Protein AF-A0A847D8R2-F1 (afdb_monomer_lite)

Structure (mmCIF, N/CA/C/O backbone):
data_AF-A0A847D8R2-F1
#
_entry.id   AF-A0A847D8R2-F1
#
loop_
_atom_site.group_PDB
_atom_site.id
_atom_site.type_symbol
_atom_site.label_atom_id
_atom_site.label_alt_id
_atom_site.label_comp_id
_atom_site.label_asym_id
_atom_site.label_entity_id
_atom_site.label_seq_id
_atom_site.pdbx_PDB_ins_code
_atom_site.Cartn_x
_atom_site.Cartn_y
_atom_site.Cartn_z
_atom_site.occupancy
_atom_site.B_iso_or_equiv
_atom_site.auth_seq_id
_atom_site.auth_comp_id
_atom_site.auth_asym_id
_atom_site.auth_atom_id
_atom_site.pdbx_PDB_model_num
ATOM 1 N N . MET A 1 1 ? -36.814 -16.648 61.760 1.00 41.50 1 MET A N 1
ATOM 2 C CA . MET A 1 1 ? -36.825 -16.858 60.296 1.00 41.50 1 MET A CA 1
ATOM 3 C C . MET A 1 1 ? -35.825 -15.885 59.702 1.00 41.50 1 MET A C 1
ATOM 5 O O . MET A 1 1 ? -36.008 -14.684 59.828 1.00 41.50 1 MET A O 1
ATOM 9 N N . GLU A 1 2 ? -34.705 -16.402 59.213 1.00 46.06 2 GLU A N 1
ATOM 10 C CA . GLU A 1 2 ? -33.520 -15.619 58.856 1.00 46.06 2 GLU A CA 1
ATOM 11 C C . GLU A 1 2 ? -33.655 -15.050 57.436 1.00 46.06 2 GLU A C 1
ATOM 13 O O . GLU A 1 2 ? -33.859 -15.788 56.467 1.00 46.06 2 GLU A O 1
ATOM 18 N N . ASN A 1 3 ? -33.601 -13.721 57.319 1.00 51.28 3 ASN A N 1
ATOM 19 C CA . ASN A 1 3 ? -33.706 -13.007 56.049 1.00 51.28 3 ASN A CA 1
ATOM 20 C C . ASN A 1 3 ? -32.458 -13.273 55.196 1.00 51.28 3 ASN A C 1
ATOM 22 O O . ASN A 1 3 ? -31.413 -12.650 55.378 1.00 51.28 3 ASN A O 1
ATOM 26 N N . ARG A 1 4 ? -32.580 -14.187 54.226 1.00 55.72 4 ARG A N 1
ATOM 27 C CA . ARG A 1 4 ? -31.563 -14.418 53.193 1.00 55.72 4 ARG A CA 1
ATOM 28 C C . ARG A 1 4 ? -31.391 -13.153 52.348 1.00 55.72 4 ARG A C 1
ATOM 30 O O . ARG A 1 4 ? -32.281 -12.780 51.583 1.00 55.72 4 ARG A O 1
ATOM 37 N N . ARG A 1 5 ? -30.235 -12.494 52.498 1.00 58.38 5 ARG A N 1
ATOM 38 C CA . ARG A 1 5 ? -29.765 -11.398 51.635 1.00 58.38 5 ARG A CA 1
ATOM 39 C C . ARG A 1 5 ? -29.881 -11.836 50.171 1.00 58.38 5 ARG A C 1
ATOM 41 O O . ARG A 1 5 ? -29.261 -12.816 49.775 1.00 58.38 5 ARG A O 1
ATOM 48 N N . ARG A 1 6 ? -30.679 -11.117 49.374 1.00 57.97 6 ARG A N 1
ATOM 49 C CA . ARG A 1 6 ? -30.733 -11.295 47.915 1.00 57.97 6 ARG A CA 1
ATOM 50 C C . ARG A 1 6 ? -29.335 -11.036 47.349 1.00 57.97 6 ARG A C 1
ATOM 52 O O . ARG A 1 6 ? -28.855 -9.905 47.403 1.00 57.97 6 ARG A O 1
ATOM 59 N N . GLU A 1 7 ? -28.689 -12.072 46.827 1.00 61.06 7 GLU A N 1
ATOM 60 C CA . GLU A 1 7 ? -27.450 -11.924 46.066 1.00 61.06 7 GLU A CA 1
ATOM 61 C C . GLU A 1 7 ? -27.707 -11.021 44.854 1.00 61.06 7 GLU A C 1
ATOM 63 O O . GLU A 1 7 ? -28.641 -11.235 44.075 1.00 61.06 7 GLU A O 1
ATOM 68 N N . HIS A 1 8 ? -26.889 -9.978 44.711 1.00 62.56 8 HIS A N 1
ATOM 69 C CA . HIS A 1 8 ? -26.906 -9.107 43.543 1.00 62.56 8 HIS A CA 1
ATOM 70 C C . HIS A 1 8 ? -26.524 -9.938 42.313 1.00 62.56 8 HIS A C 1
ATOM 72 O O . HIS A 1 8 ? -25.350 -10.249 42.106 1.00 62.56 8 HIS A O 1
ATOM 78 N N . LYS A 1 9 ? -27.510 -10.300 41.482 1.00 62.50 9 LYS A N 1
ATOM 79 C CA . LYS A 1 9 ? -27.260 -10.887 40.160 1.00 62.50 9 LYS A CA 1
ATOM 80 C C . LYS A 1 9 ? -26.374 -9.922 39.372 1.00 62.50 9 LYS A C 1
ATOM 82 O O . LYS A 1 9 ? -26.829 -8.840 39.003 1.00 62.50 9 LYS A O 1
ATOM 87 N N . LYS A 1 10 ? -25.116 -10.301 39.116 1.00 65.62 10 LYS A N 1
ATOM 88 C CA . LYS A 1 10 ? -24.241 -9.565 38.195 1.00 65.62 10 LYS A CA 1
ATOM 89 C C . LYS A 1 10 ? -24.944 -9.496 36.840 1.00 65.62 10 LYS A C 1
ATOM 91 O O . LYS A 1 10 ? -25.190 -10.521 36.209 1.00 65.62 10 LYS A O 1
ATOM 96 N N . LYS A 1 11 ? -25.3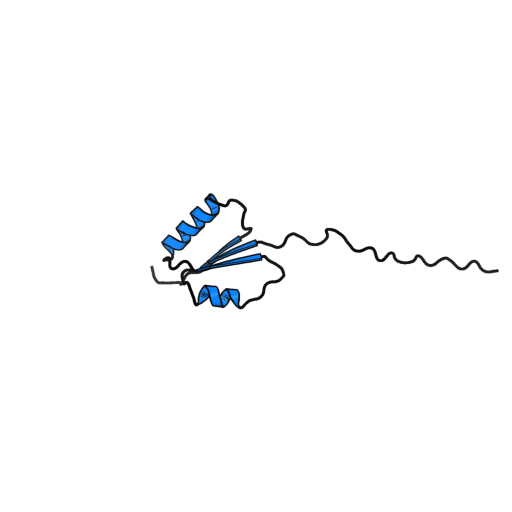19 -8.287 36.427 1.00 66.69 11 LYS A N 1
ATOM 97 C CA . LYS A 1 11 ? -25.871 -8.020 35.101 1.00 66.69 11 LYS A CA 1
ATOM 98 C C . LYS A 1 11 ? -24.762 -8.231 34.071 1.00 66.69 11 LYS A C 1
ATOM 100 O O . LYS A 1 11 ? -23.805 -7.466 34.030 1.00 66.69 11 LYS A O 1
ATOM 105 N N . PHE A 1 12 ? -24.884 -9.278 33.260 1.00 72.50 12 PHE A N 1
ATOM 106 C CA . PHE A 1 12 ? -24.041 -9.496 32.084 1.00 72.50 12 PHE A CA 1
ATOM 107 C C . PHE A 1 12 ? -24.561 -8.631 30.929 1.00 72.50 12 PHE A C 1
ATOM 109 O O . PHE A 1 12 ? -25.157 -9.132 29.981 1.00 72.50 12 PHE A O 1
ATOM 116 N N . GLU A 1 13 ? -24.410 -7.313 31.042 1.00 78.06 13 GLU A N 1
ATOM 117 C CA . GLU A 1 13 ? -24.727 -6.401 29.942 1.00 78.06 13 GLU A CA 1
ATOM 118 C C . GLU A 1 13 ? -23.538 -6.358 28.971 1.00 78.06 13 GLU A C 1
ATOM 120 O O . GLU A 1 13 ? -22.383 -6.230 29.385 1.00 78.06 13 GLU A O 1
ATOM 125 N N . ARG A 1 14 ? -23.806 -6.527 27.669 1.00 77.00 14 ARG A N 1
ATOM 126 C CA . ARG A 1 14 ? -22.764 -6.479 26.637 1.00 77.00 14 ARG A CA 1
ATOM 127 C C . ARG A 1 14 ? -22.204 -5.053 26.578 1.00 77.00 14 ARG A C 1
ATOM 129 O O . ARG A 1 14 ? -22.985 -4.133 26.344 1.00 77.00 14 ARG A O 1
ATOM 136 N N . PRO A 1 15 ? -20.884 -4.849 26.717 1.00 76.44 15 PRO A N 1
ATOM 137 C CA . PRO A 1 15 ? -20.298 -3.537 26.497 1.00 76.44 15 PRO A CA 1
ATOM 138 C C . PRO A 1 15 ? -20.508 -3.117 25.036 1.00 76.44 15 PRO A C 1
ATOM 140 O O . PRO A 1 15 ? -20.166 -3.855 24.107 1.00 76.44 15 PRO A O 1
ATOM 143 N N . VAL A 1 16 ? -21.098 -1.939 24.840 1.00 82.94 16 VAL A N 1
ATOM 144 C CA . VAL A 1 16 ? -21.348 -1.334 23.526 1.00 82.94 16 VAL A CA 1
ATOM 145 C C . VAL A 1 16 ? -20.339 -0.206 23.317 1.00 82.94 16 VAL A C 1
ATOM 147 O O . VAL A 1 16 ? -20.082 0.565 24.236 1.00 82.94 16 VAL A O 1
ATOM 150 N N . GLY A 1 17 ? -19.748 -0.120 22.122 1.00 75.00 17 GLY A N 1
ATOM 151 C CA . GLY A 1 17 ? -18.870 0.998 21.747 1.00 75.00 17 GLY A CA 1
ATOM 152 C C . GLY A 1 17 ? -17.458 0.975 22.347 1.00 75.00 17 GLY A C 1
ATOM 153 O O . GLY A 1 17 ? -16.801 2.006 22.384 1.00 75.00 17 GLY A O 1
ATOM 154 N N . THR A 1 18 ? -16.965 -0.174 22.819 1.00 76.19 18 THR A N 1
ATOM 155 C CA . THR A 1 18 ? -15.617 -0.274 23.416 1.00 76.19 18 THR A CA 1
ATOM 156 C C . THR A 1 18 ? -14.487 -0.459 22.404 1.00 76.19 18 THR A C 1
ATOM 158 O O . THR A 1 18 ? -13.329 -0.198 22.732 1.00 76.19 18 THR A O 1
ATOM 161 N N . LYS A 1 19 ? -14.783 -0.927 21.184 1.00 72.19 19 LYS A N 1
ATOM 162 C CA . LYS A 1 19 ? -13.762 -1.155 20.154 1.00 72.19 19 LYS A CA 1
ATOM 163 C C . LYS A 1 19 ? -13.448 0.171 19.458 1.00 72.19 19 LYS A C 1
ATOM 165 O O . LYS A 1 19 ? -14.353 0.827 18.951 1.00 72.19 19 LYS A O 1
ATOM 170 N N . ARG A 1 20 ? -12.170 0.552 19.437 1.00 72.44 20 ARG A N 1
ATOM 171 C CA . ARG A 1 20 ? -11.695 1.676 18.618 1.00 72.44 20 ARG A CA 1
ATOM 172 C C . ARG A 1 20 ? -11.841 1.322 17.127 1.00 72.44 20 ARG A C 1
ATOM 174 O O . ARG A 1 20 ? -11.755 0.130 16.813 1.00 72.44 20 ARG A O 1
ATOM 181 N N . PRO A 1 21 ? -12.056 2.310 16.238 1.00 80.69 21 PRO A N 1
ATOM 182 C CA . PRO A 1 21 ? -12.004 2.089 14.796 1.00 80.69 21 PRO A CA 1
ATOM 183 C C . PRO A 1 21 ? -10.713 1.365 14.403 1.00 80.69 21 PRO A C 1
ATOM 185 O O . PRO A 1 21 ? -9.664 1.576 15.019 1.00 80.69 21 PRO A O 1
ATOM 188 N N . GLU A 1 22 ? -10.815 0.467 13.429 1.00 87.69 22 GLU A N 1
ATOM 189 C CA . GLU A 1 22 ? -9.653 -0.241 12.899 1.00 87.69 22 GLU A CA 1
ATOM 190 C C . GLU A 1 22 ? -8.790 0.739 12.117 1.00 87.69 22 GLU A C 1
ATOM 192 O O . GLU A 1 22 ? -9.306 1.544 11.347 1.00 87.69 22 GLU A O 1
ATOM 197 N N . LYS A 1 23 ? -7.480 0.663 12.337 1.00 93.81 23 LYS A N 1
ATOM 198 C CA . LYS A 1 23 ? -6.526 1.504 11.627 1.00 93.81 23 LYS A CA 1
ATOM 199 C C . LYS A 1 23 ? -6.503 1.129 10.147 1.00 93.81 23 LYS A C 1
ATOM 201 O O . LYS A 1 23 ? -6.599 -0.054 9.819 1.00 93.81 23 LYS A O 1
ATOM 206 N N . THR A 1 24 ? -6.362 2.114 9.281 1.00 95.75 24 THR A N 1
ATOM 207 C CA . THR A 1 24 ? -6.388 1.975 7.824 1.00 95.75 24 THR A CA 1
ATOM 208 C C . THR A 1 24 ? -4.996 2.210 7.241 1.00 95.75 24 THR A C 1
ATOM 210 O O . THR A 1 24 ? -4.297 3.150 7.617 1.00 95.75 24 THR A O 1
ATOM 213 N N . PHE A 1 25 ? -4.571 1.330 6.338 1.00 97.06 25 PHE A N 1
ATOM 214 C CA . PHE A 1 25 ? -3.256 1.379 5.705 1.00 97.06 25 PHE A CA 1
ATOM 215 C C . PHE A 1 25 ? -3.378 1.271 4.190 1.00 97.06 25 PHE A C 1
ATOM 217 O O . PHE A 1 25 ? -4.088 0.395 3.694 1.00 97.06 25 PHE A O 1
ATOM 224 N N . LEU A 1 26 ? -2.600 2.080 3.476 1.00 97.75 26 LEU A N 1
ATOM 225 C CA . LEU A 1 26 ? -2.306 1.887 2.059 1.00 97.75 26 LEU A CA 1
ATOM 226 C C . LEU A 1 26 ? -0.838 1.488 1.896 1.00 97.75 26 LEU A C 1
ATOM 228 O O . LEU A 1 26 ? 0.055 2.241 2.273 1.00 97.75 26 LEU A O 1
ATOM 232 N N . ILE A 1 27 ? -0.577 0.323 1.309 1.00 97.88 27 ILE A N 1
ATOM 233 C CA . ILE A 1 27 ? 0.771 -0.149 0.980 1.00 97.88 27 ILE A CA 1
ATOM 234 C C . ILE A 1 27 ? 0.958 -0.079 -0.537 1.00 97.88 27 ILE A C 1
ATOM 236 O O . ILE A 1 27 ? 0.304 -0.807 -1.287 1.00 97.88 27 ILE A O 1
ATOM 240 N N . LEU A 1 28 ? 1.870 0.785 -0.982 1.00 98.00 28 LEU A N 1
ATOM 241 C CA . LEU A 1 28 ? 2.239 0.959 -2.384 1.00 98.00 28 LEU A CA 1
ATOM 242 C C . LEU A 1 28 ? 3.584 0.281 -2.645 1.00 98.00 28 LEU A C 1
ATOM 244 O O . LEU A 1 28 ? 4.612 0.711 -2.124 1.00 98.00 28 LEU A O 1
ATOM 248 N N . CYS A 1 29 ? 3.572 -0.772 -3.456 1.00 97.56 29 CYS A N 1
ATOM 249 C CA . CYS A 1 29 ? 4.764 -1.513 -3.847 1.00 97.56 29 CYS A CA 1
ATOM 250 C C . CYS A 1 29 ? 5.254 -1.100 -5.239 1.00 97.56 29 CYS A C 1
ATOM 252 O O . CYS A 1 29 ? 4.453 -0.889 -6.158 1.00 97.56 29 CYS A O 1
ATOM 254 N N . GLU A 1 30 ? 6.574 -1.045 -5.398 1.00 95.56 30 GLU A N 1
ATOM 255 C CA . GLU A 1 30 ? 7.265 -0.859 -6.674 1.00 95.56 30 GLU A CA 1
ATOM 256 C C . GLU A 1 30 ? 6.876 -1.968 -7.664 1.00 95.56 30 GLU A C 1
ATOM 258 O O . GLU A 1 30 ? 6.272 -1.708 -8.710 1.00 95.56 30 GLU A O 1
ATOM 263 N N . GLY A 1 31 ? 7.115 -3.228 -7.291 1.00 94.75 31 GLY A N 1
ATOM 264 C CA . GLY A 1 31 ? 6.713 -4.390 -8.065 1.00 94.75 31 GLY A CA 1
ATOM 265 C C . GLY A 1 31 ? 5.214 -4.700 -7.992 1.00 94.75 31 GLY A C 1
ATOM 266 O O . GLY A 1 31 ? 4.473 -4.298 -7.094 1.00 94.75 31 GLY A O 1
ATOM 267 N N . THR A 1 32 ? 4.735 -5.465 -8.976 1.00 96.81 32 THR A N 1
ATOM 268 C CA . THR A 1 32 ? 3.318 -5.870 -9.084 1.00 96.81 32 THR A CA 1
ATOM 269 C C . THR A 1 32 ? 3.029 -7.266 -8.548 1.00 96.81 32 THR A C 1
ATOM 271 O O . THR A 1 32 ? 1.865 -7.657 -8.447 1.00 96.81 32 THR A O 1
ATOM 274 N N . LYS A 1 33 ? 4.071 -8.036 -8.217 1.00 96.44 33 LYS A N 1
ATOM 275 C CA . LYS A 1 33 ? 3.947 -9.460 -7.886 1.00 96.44 33 LYS A CA 1
ATOM 276 C C . LYS A 1 33 ? 4.536 -9.789 -6.527 1.00 96.44 33 LYS A C 1
ATOM 278 O O . LYS A 1 33 ? 3.777 -10.148 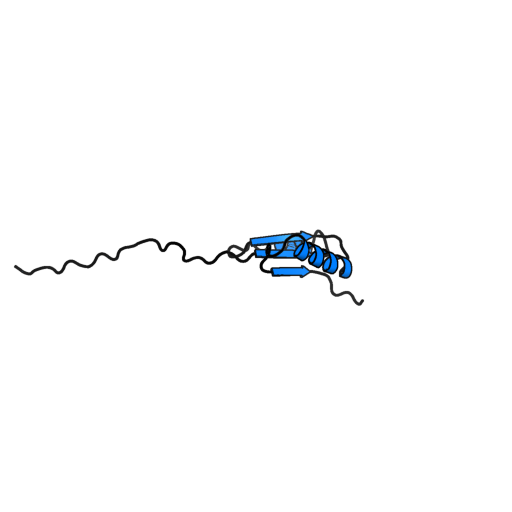-5.635 1.00 96.44 33 LYS A O 1
ATOM 283 N N . THR A 1 34 ? 5.855 -9.708 -6.376 1.00 96.00 34 THR A N 1
ATOM 284 C CA . THR A 1 34 ? 6.556 -10.265 -5.212 1.00 96.00 34 THR A CA 1
ATOM 285 C C . THR A 1 34 ? 6.102 -9.607 -3.917 1.00 96.00 34 THR A C 1
ATOM 287 O O . THR A 1 34 ? 5.574 -10.281 -3.037 1.00 96.00 34 THR A O 1
ATOM 290 N N . GLU A 1 35 ? 6.231 -8.292 -3.825 1.00 96.25 35 GLU A N 1
ATOM 291 C CA . GLU A 1 35 ? 5.947 -7.517 -2.624 1.00 96.25 35 GLU A CA 1
ATOM 292 C C . GLU A 1 35 ? 4.442 -7.472 -2.330 1.00 96.25 35 GLU A C 1
ATOM 294 O O . GLU A 1 35 ? 4.056 -7.824 -1.211 1.00 96.25 35 GLU A O 1
ATOM 299 N N . PRO A 1 36 ? 3.549 -7.182 -3.304 1.00 97.44 36 PRO A N 1
ATOM 300 C CA . PRO A 1 36 ? 2.117 -7.236 -3.039 1.00 97.44 36 PRO A CA 1
ATOM 301 C C . PRO A 1 36 ? 1.645 -8.614 -2.564 1.00 97.44 36 PRO A C 1
ATOM 303 O O . PRO A 1 36 ? 0.840 -8.700 -1.637 1.00 97.44 36 PRO A O 1
ATOM 306 N N . ASN A 1 37 ? 2.139 -9.705 -3.164 1.00 97.69 37 ASN A N 1
ATOM 307 C CA . ASN A 1 37 ? 1.763 -11.058 -2.744 1.00 97.69 37 ASN A CA 1
ATOM 308 C C . ASN A 1 37 ? 2.356 -11.422 -1.380 1.00 97.69 37 ASN A C 1
ATOM 310 O O . ASN A 1 37 ? 1.681 -12.085 -0.592 1.00 97.69 37 ASN A O 1
ATOM 314 N N . TYR A 1 38 ? 3.573 -10.961 -1.081 1.00 97.00 38 TYR A N 1
ATOM 315 C CA . TYR A 1 38 ? 4.182 -11.113 0.236 1.00 97.00 38 TYR A CA 1
ATOM 316 C C . TYR A 1 38 ? 3.297 -10.482 1.316 1.00 97.00 38 TYR A C 1
ATOM 318 O O . TYR A 1 38 ? 2.898 -11.176 2.250 1.00 97.00 38 TYR A O 1
ATOM 326 N N . PHE A 1 39 ? 2.877 -9.223 1.156 1.00 96.94 39 PHE A N 1
ATOM 327 C CA . PHE A 1 39 ? 2.006 -8.568 2.138 1.00 96.94 39 PHE A CA 1
ATOM 328 C C . PHE A 1 39 ? 0.603 -9.183 2.211 1.00 96.94 39 PHE A C 1
ATOM 330 O O . PHE A 1 39 ? 0.085 -9.374 3.310 1.00 96.94 39 PHE A O 1
ATOM 337 N N . ARG A 1 40 ? 0.008 -9.578 1.073 1.00 95.62 40 ARG A N 1
ATOM 338 C CA . ARG A 1 40 ? -1.304 -10.258 1.052 1.00 95.62 40 ARG A CA 1
ATOM 339 C C . ARG A 1 40 ? -1.308 -11.591 1.807 1.00 95.62 40 ARG A C 1
ATOM 341 O O . ARG A 1 40 ? -2.373 -12.038 2.225 1.00 95.62 40 ARG A O 1
ATOM 348 N N . SER A 1 41 ? -0.149 -12.228 1.986 1.00 96.88 41 SER A N 1
ATOM 349 C CA . SER A 1 41 ? -0.041 -13.483 2.740 1.00 96.88 41 SER A CA 1
ATOM 350 C C . SER A 1 41 ? -0.255 -13.308 4.252 1.00 96.88 41 SER A C 1
ATOM 352 O O . SER A 1 41 ? -0.606 -14.272 4.938 1.00 96.88 41 SER A O 1
ATOM 354 N N . PHE A 1 42 ? -0.115 -12.086 4.781 1.00 94.19 42 PHE A N 1
ATOM 355 C CA . PHE A 1 42 ? -0.328 -11.793 6.196 1.00 94.19 42 PHE A CA 1
ATOM 356 C C . PHE A 1 42 ? -1.776 -11.378 6.453 1.00 94.19 42 PHE A C 1
ATOM 358 O O . PHE A 1 42 ? -2.224 -10.300 6.067 1.00 94.19 42 PHE A O 1
ATOM 365 N N . ARG A 1 43 ? -2.526 -12.224 7.165 1.00 89.69 43 ARG A N 1
ATOM 366 C CA . ARG A 1 43 ? -3.893 -11.890 7.575 1.00 89.69 43 ARG A CA 1
ATOM 367 C C . ARG A 1 43 ? -3.875 -10.933 8.767 1.00 89.69 43 ARG A C 1
ATOM 369 O O . ARG A 1 43 ? -3.477 -11.322 9.863 1.00 89.69 43 ARG A O 1
ATOM 376 N N . VAL A 1 44 ? -4.388 -9.721 8.573 1.00 90.25 44 VAL A N 1
ATOM 377 C CA . VAL A 1 44 ? -4.529 -8.710 9.630 1.00 90.25 44 VAL A CA 1
ATOM 378 C C . VAL A 1 44 ? -6.006 -8.564 10.006 1.00 90.25 44 VAL A C 1
ATOM 380 O O . VAL A 1 44 ? -6.853 -8.371 9.143 1.00 90.25 44 VAL A O 1
ATOM 383 N N . ILE A 1 45 ? -6.329 -8.724 11.295 1.00 87.94 45 ILE A N 1
ATOM 384 C CA . ILE A 1 45 ? -7.716 -8.675 11.821 1.00 87.94 45 ILE A CA 1
ATOM 385 C C . ILE A 1 45 ? -7.993 -7.346 12.547 1.00 87.94 45 ILE A C 1
ATOM 387 O O . ILE A 1 45 ? -9.137 -6.987 12.803 1.00 87.94 45 ILE A O 1
ATOM 391 N N . SER A 1 46 ? -6.941 -6.623 12.929 1.00 90.00 46 SER A N 1
ATOM 392 C CA . SER A 1 46 ? -7.017 -5.392 13.725 1.00 90.00 46 SER A CA 1
ATOM 393 C C . SER A 1 46 ? -6.939 -4.106 12.898 1.00 90.00 46 SER A C 1
ATOM 395 O O . SER A 1 46 ? -6.956 -3.022 13.477 1.00 90.00 46 SER A O 1
ATOM 397 N N . ALA A 1 47 ? -6.790 -4.221 11.581 1.00 93.12 47 ALA A N 1
ATOM 398 C CA . ALA A 1 47 ? -6.582 -3.108 10.668 1.00 93.12 47 ALA A CA 1
ATOM 399 C C . ALA A 1 47 ? -7.118 -3.455 9.278 1.00 93.12 47 ALA A C 1
ATOM 401 O O . ALA A 1 47 ? -7.130 -4.626 8.889 1.00 93.12 47 ALA A O 1
ATOM 402 N N . GLN A 1 48 ? -7.500 -2.427 8.533 1.00 94.12 48 GLN A N 1
ATOM 403 C CA . GLN A 1 48 ? -7.815 -2.519 7.115 1.00 94.12 48 GLN A CA 1
ATOM 404 C C . GLN A 1 48 ? -6.561 -2.170 6.319 1.00 94.12 48 GLN A C 1
ATOM 406 O O . GLN A 1 48 ? -5.918 -1.159 6.592 1.00 94.12 48 GLN A O 1
ATOM 411 N N . VAL A 1 49 ? -6.190 -3.024 5.369 1.00 96.19 49 VAL A N 1
ATOM 412 C CA . VAL A 1 49 ? -4.951 -2.871 4.600 1.00 96.19 49 VAL A CA 1
ATOM 413 C C . VAL A 1 49 ? -5.264 -3.013 3.117 1.00 96.19 49 VAL A C 1
ATOM 415 O O . VAL A 1 49 ? -5.675 -4.085 2.668 1.00 96.19 49 VAL A O 1
ATOM 418 N N . GLU A 1 50 ? -5.047 -1.942 2.362 1.00 96.44 50 GLU A N 1
ATOM 419 C CA . GLU A 1 50 ? -5.035 -1.952 0.903 1.00 96.44 50 GLU A CA 1
ATOM 420 C C . GLU A 1 50 ? -3.598 -2.128 0.403 1.00 96.44 50 GLU A C 1
ATOM 422 O O . GLU A 1 50 ? -2.672 -1.494 0.901 1.00 96.44 50 GLU A O 1
ATOM 427 N N . ILE A 1 51 ? -3.397 -3.020 -0.573 1.00 97.75 51 ILE A N 1
ATOM 428 C CA . ILE A 1 51 ? -2.070 -3.338 -1.116 1.00 97.75 51 ILE A CA 1
ATOM 429 C C . ILE A 1 51 ? -2.113 -3.223 -2.637 1.00 97.75 51 ILE A C 1
ATOM 431 O O . ILE A 1 51 ? -2.790 -4.018 -3.310 1.00 97.75 51 ILE A O 1
ATOM 435 N N . VAL A 1 52 ? -1.333 -2.287 -3.174 1.00 97.38 52 VAL A N 1
ATOM 436 C CA . VAL A 1 52 ? -1.275 -1.956 -4.600 1.00 97.38 52 VAL A CA 1
ATOM 437 C C . VAL A 1 52 ? 0.146 -2.152 -5.112 1.00 97.38 52 VAL A C 1
ATOM 439 O O . VAL A 1 52 ? 1.099 -1.617 -4.558 1.00 97.38 52 VAL A O 1
ATOM 442 N N . GLY A 1 53 ? 0.287 -2.917 -6.192 1.00 96.44 53 GLY A N 1
ATOM 443 C CA . GLY A 1 53 ? 1.533 -2.989 -6.948 1.00 96.44 53 GLY A CA 1
ATOM 444 C C . GLY A 1 53 ? 1.475 -2.037 -8.135 1.00 96.44 53 GLY A C 1
ATOM 445 O O . GLY A 1 53 ? 0.489 -2.057 -8.871 1.00 96.44 53 GLY A O 1
ATOM 446 N N . THR A 1 54 ? 2.501 -1.210 -8.318 1.00 94.44 54 THR A N 1
ATOM 447 C CA . THR A 1 54 ? 2.416 -0.032 -9.200 1.00 94.44 54 THR A CA 1
ATOM 448 C C . THR A 1 54 ? 3.205 -0.152 -10.505 1.00 94.44 54 THR A C 1
ATOM 450 O O . THR A 1 54 ? 2.867 0.535 -11.466 1.00 94.44 54 THR A O 1
ATOM 453 N N . ALA A 1 55 ? 4.228 -1.014 -10.566 1.00 93.38 55 ALA A N 1
ATOM 454 C CA . ALA A 1 55 ? 5.215 -1.055 -11.655 1.00 93.38 55 ALA A CA 1
ATOM 455 C C . ALA A 1 55 ? 5.911 0.302 -11.906 1.00 93.38 55 ALA A C 1
ATOM 457 O O . ALA A 1 55 ? 6.335 0.594 -13.025 1.00 93.38 55 ALA A O 1
ATOM 458 N N . MET A 1 56 ? 6.004 1.146 -10.877 1.00 92.38 56 MET A N 1
ATOM 459 C CA . MET A 1 56 ? 6.646 2.459 -10.931 1.00 92.38 56 MET A CA 1
ATOM 460 C C . MET A 1 56 ? 8.038 2.385 -10.321 1.00 92.38 56 MET A C 1
ATOM 462 O O . MET A 1 56 ? 8.186 1.735 -9.304 1.00 92.38 56 MET A O 1
ATOM 466 N N . ASN A 1 57 ? 9.020 3.114 -10.859 1.00 92.00 57 ASN A N 1
ATOM 467 C CA . ASN A 1 57 ? 10.301 3.308 -10.162 1.00 92.00 57 ASN A CA 1
ATOM 468 C C . ASN A 1 57 ? 10.121 4.128 -8.870 1.00 92.00 57 ASN A C 1
ATOM 470 O O . ASN A 1 57 ? 9.138 4.858 -8.726 1.00 92.00 57 ASN A O 1
ATOM 474 N N . THR A 1 58 ? 11.107 4.087 -7.972 1.00 91.75 58 THR A N 1
ATOM 475 C CA . THR A 1 58 ? 11.072 4.729 -6.644 1.00 91.75 58 THR A CA 1
ATOM 476 C C . THR A 1 58 ? 10.583 6.176 -6.647 1.00 91.75 58 THR A C 1
ATOM 478 O O . THR A 1 58 ? 9.681 6.529 -5.889 1.00 91.75 58 THR A O 1
ATOM 481 N N . MET A 1 59 ? 11.124 7.034 -7.517 1.00 93.06 59 MET A N 1
ATOM 482 C CA . MET A 1 59 ? 10.719 8.445 -7.544 1.00 93.06 59 MET A CA 1
ATOM 483 C C . MET A 1 59 ? 9.288 8.625 -8.056 1.00 93.06 59 MET A C 1
ATOM 485 O O . MET A 1 59 ? 8.539 9.450 -7.531 1.00 93.06 59 MET A O 1
ATOM 489 N N . SER A 1 60 ? 8.891 7.833 -9.051 1.00 94.06 60 SER A N 1
ATOM 490 C CA . SER A 1 60 ? 7.525 7.849 -9.582 1.00 94.06 60 SER A CA 1
ATOM 491 C C . SER A 1 60 ? 6.522 7.333 -8.550 1.00 94.06 60 SER A C 1
ATOM 493 O O . SER A 1 60 ? 5.460 7.927 -8.395 1.00 94.06 60 SER A O 1
ATOM 495 N N . LEU A 1 61 ? 6.891 6.305 -7.783 1.00 95.50 61 LEU A N 1
ATOM 496 C CA . LEU A 1 61 ? 6.102 5.755 -6.683 1.00 95.50 61 LEU A CA 1
ATOM 497 C C . LEU A 1 61 ? 5.871 6.796 -5.576 1.00 95.50 61 LEU A C 1
ATOM 499 O O . LEU A 1 61 ? 4.743 6.997 -5.129 1.00 95.50 61 LEU A O 1
ATOM 503 N N . VAL A 1 62 ? 6.927 7.510 -5.172 1.00 95.12 62 VAL A N 1
ATOM 504 C CA . VAL A 1 62 ? 6.846 8.586 -4.170 1.00 95.12 62 VAL A CA 1
ATOM 505 C C . VAL A 1 62 ? 5.944 9.728 -4.647 1.00 95.12 62 VAL A C 1
ATOM 507 O O . VAL A 1 62 ? 5.129 10.239 -3.878 1.00 95.12 62 VAL A O 1
ATOM 510 N N . ASN A 1 63 ? 6.071 10.138 -5.911 1.00 96.44 63 ASN A N 1
ATOM 511 C CA . ASN A 1 63 ? 5.217 11.182 -6.479 1.00 96.44 63 ASN A CA 1
ATOM 512 C C . ASN A 1 63 ? 3.762 10.721 -6.589 1.00 96.44 63 ASN A C 1
ATOM 514 O O . ASN A 1 63 ? 2.856 11.476 -6.247 1.00 96.44 63 ASN A O 1
ATOM 518 N N . HIS A 1 64 ? 3.535 9.470 -6.988 1.00 95.62 64 HIS A N 1
ATOM 519 C CA . HIS A 1 64 ? 2.201 8.889 -7.033 1.00 95.62 64 HIS A CA 1
ATOM 520 C C . HIS A 1 64 ? 1.543 8.882 -5.649 1.00 95.62 64 HIS A C 1
ATOM 522 O O . HIS A 1 64 ? 0.404 9.321 -5.520 1.00 95.62 64 HIS A O 1
ATOM 528 N N . ALA A 1 65 ? 2.270 8.488 -4.601 1.00 96.00 65 ALA A N 1
ATOM 529 C CA . ALA A 1 65 ? 1.754 8.528 -3.234 1.00 96.00 65 ALA A CA 1
ATOM 530 C C . ALA A 1 65 ? 1.372 9.943 -2.781 1.00 96.00 65 ALA A C 1
ATOM 532 O O . ALA A 1 65 ? 0.364 10.116 -2.100 1.00 96.00 65 ALA A O 1
ATOM 533 N N . ARG A 1 66 ? 2.137 10.968 -3.185 1.00 96.38 66 ARG A N 1
ATOM 534 C CA . ARG A 1 66 ? 1.784 12.368 -2.906 1.00 96.38 66 ARG A CA 1
ATOM 535 C C . ARG A 1 66 ? 0.472 12.779 -3.564 1.00 96.38 66 ARG A C 1
ATOM 537 O O . ARG A 1 66 ? -0.337 13.429 -2.907 1.00 96.38 66 ARG A O 1
ATOM 544 N N . GLU A 1 67 ? 0.251 12.396 -4.820 1.00 96.50 67 GLU A N 1
ATOM 545 C CA . GLU A 1 67 ? -1.023 12.680 -5.486 1.00 96.50 67 GLU A CA 1
ATOM 546 C C . GLU A 1 67 ? -2.176 11.898 -4.845 1.00 96.50 67 GLU A C 1
ATOM 548 O O . GLU A 1 67 ? -3.233 12.474 -4.629 1.00 96.50 67 GLU A O 1
ATOM 553 N N . VAL A 1 68 ? -1.965 10.645 -4.420 1.00 94.94 68 VAL A N 1
ATOM 554 C CA . VAL A 1 68 ? -2.987 9.878 -3.682 1.00 94.94 68 VAL A CA 1
ATOM 555 C C . VAL A 1 68 ? -3.405 10.593 -2.393 1.00 94.94 68 VAL A C 1
ATOM 557 O O . VAL A 1 68 ? -4.598 10.752 -2.158 1.00 94.94 68 VAL A O 1
ATOM 560 N N . VAL A 1 69 ? -2.452 11.080 -1.588 1.00 95.12 69 VAL A N 1
ATOM 561 C CA . VAL A 1 69 ? -2.751 11.852 -0.361 1.00 95.12 69 VAL A CA 1
ATOM 562 C C . VAL A 1 69 ? -3.558 13.112 -0.669 1.00 95.12 69 VAL A C 1
ATOM 564 O O . VAL A 1 69 ? -4.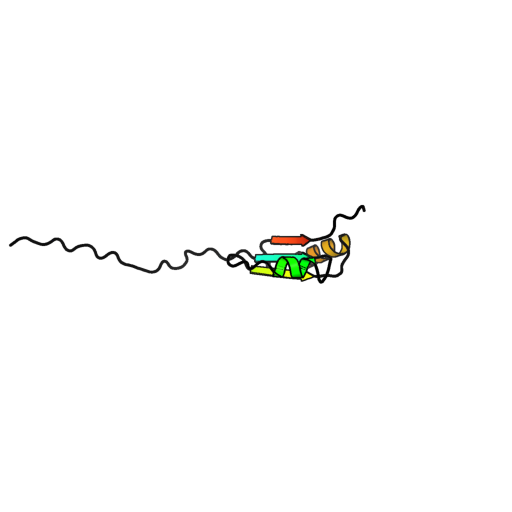443 13.494 0.092 1.00 95.12 69 VAL A O 1
ATOM 567 N N . LYS A 1 70 ? -3.232 13.780 -1.774 1.00 96.00 70 LYS A N 1
ATOM 568 C CA . LYS A 1 70 ? -3.871 15.028 -2.185 1.00 96.00 70 LYS A CA 1
ATOM 569 C C . LYS A 1 70 ? -5.285 14.811 -2.728 1.00 96.00 70 LYS A C 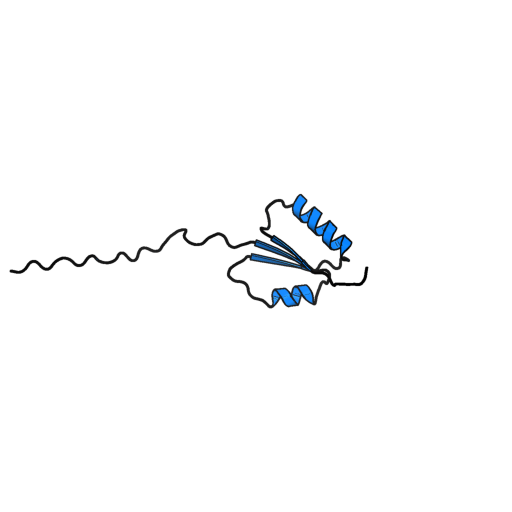1
ATOM 571 O O . LYS A 1 70 ? -6.164 15.613 -2.426 1.00 96.00 70 LYS A O 1
ATOM 576 N N . ASP A 1 71 ? -5.501 13.749 -3.501 1.00 96.19 71 ASP A N 1
ATOM 577 C CA . ASP A 1 71 ? -6.797 13.416 -4.103 1.00 96.19 71 ASP A CA 1
ATOM 578 C C . ASP A 1 71 ? -7.757 12.772 -3.093 1.00 96.19 71 ASP A C 1
ATOM 580 O O . ASP A 1 71 ? -8.976 12.906 -3.219 1.00 96.19 71 ASP A O 1
ATOM 584 N N . ARG A 1 72 ? -7.212 12.072 -2.092 1.00 92.81 72 ARG A N 1
ATOM 585 C CA . ARG A 1 72 ? -7.953 11.310 -1.077 1.00 92.81 72 ARG A CA 1
ATOM 586 C C . ARG A 1 72 ? -7.482 11.675 0.336 1.00 92.81 72 ARG A C 1
ATOM 588 O O . ARG A 1 72 ? -6.892 10.842 1.031 1.00 92.81 72 ARG A O 1
ATOM 595 N N . PRO A 1 73 ? -7.699 12.929 0.766 1.00 90.69 73 PRO A N 1
ATOM 596 C CA . PRO A 1 73 ? -7.276 13.365 2.088 1.00 90.69 73 PRO A CA 1
ATOM 597 C C . PRO A 1 73 ? -7.973 12.536 3.173 1.00 90.69 73 PRO A C 1
ATOM 599 O O . PRO A 1 73 ? -9.172 12.277 3.087 1.00 90.69 73 PRO A O 1
ATOM 602 N N . ASP A 1 74 ? -7.204 12.128 4.184 1.00 90.75 74 ASP A N 1
ATOM 603 C CA . ASP A 1 74 ? -7.665 11.386 5.366 1.00 90.75 74 ASP A CA 1
ATOM 604 C C . ASP A 1 74 ? -8.338 10.019 5.082 1.00 90.75 74 ASP A C 1
ATOM 606 O O . ASP A 1 74 ? -8.980 9.455 5.967 1.00 90.75 74 ASP A O 1
ATOM 610 N N . GLU A 1 75 ? -8.187 9.452 3.874 1.00 94.44 75 GLU A N 1
ATOM 611 C CA . GLU A 1 75 ? -8.710 8.109 3.544 1.00 94.44 75 GLU A CA 1
ATOM 612 C C . GLU A 1 75 ? -7.954 6.990 4.280 1.00 94.44 75 GLU A C 1
ATOM 614 O O . GLU A 1 75 ? -8.546 5.967 4.625 1.00 94.44 75 GLU A O 1
ATOM 619 N N . TYR A 1 76 ? -6.660 7.196 4.549 1.00 96.12 76 TYR A N 1
ATOM 620 C CA . TYR A 1 76 ? -5.796 6.243 5.246 1.00 96.12 76 TYR A CA 1
ATOM 621 C C . TYR A 1 76 ? -5.103 6.900 6.438 1.00 96.12 76 TYR A C 1
ATOM 623 O O . TYR A 1 76 ? -4.556 7.997 6.314 1.00 96.12 76 TYR A O 1
ATOM 631 N N . ASP A 1 77 ? -5.040 6.190 7.566 1.00 95.56 77 ASP A N 1
ATOM 632 C CA . ASP A 1 77 ? -4.263 6.612 8.735 1.00 95.56 77 ASP A CA 1
ATOM 633 C C . ASP A 1 77 ? -2.757 6.579 8.441 1.00 95.56 77 ASP A C 1
ATOM 635 O O . ASP A 1 77 ? -1.999 7.404 8.951 1.00 95.56 77 ASP A O 1
ATOM 639 N N . GLU A 1 78 ? -2.306 5.605 7.641 1.00 95.81 78 GLU A N 1
ATOM 640 C CA . GLU A 1 78 ? -0.909 5.478 7.228 1.00 95.81 78 GLU A CA 1
ATOM 641 C C . GLU A 1 78 ? -0.761 5.028 5.770 1.00 95.81 78 GLU A C 1
ATOM 643 O O . GLU A 1 78 ? -1.482 4.157 5.282 1.00 95.81 78 GLU A O 1
ATOM 648 N N . ILE A 1 79 ? 0.246 5.582 5.092 1.00 97.00 79 ILE A N 1
ATOM 649 C CA . ILE A 1 79 ? 0.636 5.188 3.736 1.00 97.00 79 ILE A CA 1
ATOM 650 C C . ILE A 1 79 ? 2.087 4.728 3.756 1.00 97.00 79 ILE A C 1
ATOM 652 O O . ILE A 1 79 ? 2.979 5.466 4.177 1.00 97.00 79 ILE A O 1
ATOM 656 N N . TRP A 1 80 ? 2.320 3.491 3.331 1.00 97.56 80 TRP A N 1
ATOM 657 C CA . TRP A 1 80 ? 3.623 2.840 3.340 1.00 97.56 80 TRP A CA 1
ATOM 658 C C . TRP A 1 80 ? 4.099 2.627 1.907 1.00 97.56 80 TRP A C 1
ATOM 660 O O . TRP A 1 80 ? 3.405 2.041 1.078 1.00 97.56 80 TRP A O 1
ATOM 670 N N . LEU A 1 81 ? 5.309 3.097 1.628 1.00 97.19 81 LEU A N 1
ATOM 671 C CA . LEU A 1 81 ? 5.984 2.943 0.346 1.00 97.19 81 LEU A CA 1
ATOM 672 C C . LEU A 1 81 ? 6.986 1.795 0.450 1.00 97.19 81 LEU A C 1
ATOM 674 O O . LEU A 1 81 ? 7.816 1.786 1.358 1.00 97.19 81 LEU A O 1
ATOM 678 N N . VAL A 1 82 ? 6.918 0.848 -0.480 1.00 96.31 82 VAL A N 1
ATOM 679 C CA . VAL A 1 82 ? 7.816 -0.307 -0.549 1.00 96.31 82 VAL A CA 1
ATOM 680 C C . VAL A 1 82 ? 8.512 -0.296 -1.900 1.00 96.31 82 VAL A C 1
ATOM 682 O O . VAL A 1 82 ? 7.865 -0.454 -2.931 1.00 96.31 82 VAL A O 1
ATOM 685 N N . PHE A 1 83 ? 9.821 -0.100 -1.879 1.00 93.69 83 PHE A N 1
ATOM 686 C CA . PHE A 1 83 ? 10.686 -0.072 -3.052 1.00 93.69 83 PHE A CA 1
ATOM 687 C C . PHE A 1 83 ? 12.052 -0.632 -2.678 1.00 93.69 83 PHE A C 1
ATOM 689 O O . PHE A 1 83 ? 12.442 -0.588 -1.502 1.00 93.69 83 PHE A O 1
ATOM 696 N N . ASP A 1 84 ? 12.767 -1.158 -3.664 1.00 88.62 84 ASP A N 1
ATOM 697 C CA . ASP A 1 84 ? 14.079 -1.737 -3.423 1.00 88.62 84 ASP A CA 1
ATOM 698 C C . ASP A 1 84 ? 15.117 -0.643 -3.159 1.00 88.62 84 ASP A C 1
ATOM 700 O O . ASP A 1 84 ? 15.071 0.484 -3.667 1.00 88.62 84 ASP A O 1
ATOM 704 N N . LYS A 1 85 ? 16.085 -0.976 -2.303 1.00 80.62 85 LYS A N 1
ATOM 705 C CA . LYS A 1 85 ? 17.236 -0.110 -2.069 1.00 80.62 85 LYS A CA 1
ATOM 706 C C . LYS A 1 85 ? 18.245 -0.329 -3.189 1.00 80.62 85 LYS A C 1
ATOM 708 O O . LYS A 1 85 ? 19.243 -1.023 -2.997 1.00 80.62 85 LYS A O 1
ATOM 713 N N . ASP A 1 86 ? 18.003 0.309 -4.320 1.00 77.75 86 ASP A N 1
ATOM 714 C CA . ASP A 1 86 ? 19.008 0.419 -5.365 1.00 77.75 86 ASP A CA 1
ATOM 715 C C . ASP A 1 86 ? 19.992 1.558 -5.077 1.00 77.75 86 ASP A C 1
ATOM 717 O O . ASP A 1 86 ? 19.701 2.525 -4.366 1.00 77.75 86 ASP A O 1
ATOM 721 N N . SER A 1 87 ? 21.212 1.405 -5.596 1.00 59.06 87 SER A N 1
ATOM 722 C CA . SER A 1 87 ? 22.233 2.454 -5.550 1.00 59.06 87 SER A CA 1
ATOM 723 C C . SER A 1 87 ? 21.873 3.508 -6.597 1.00 59.06 87 SER A C 1
ATOM 725 O O . SER A 1 87 ? 22.239 3.359 -7.760 1.00 59.06 87 SER A O 1
ATOM 727 N N . PHE A 1 88 ? 21.089 4.507 -6.193 1.00 59.78 88 PHE A N 1
ATOM 728 C CA . PHE A 1 88 ? 20.811 5.707 -6.988 1.00 59.78 88 PHE A CA 1
ATOM 729 C C . PHE A 1 8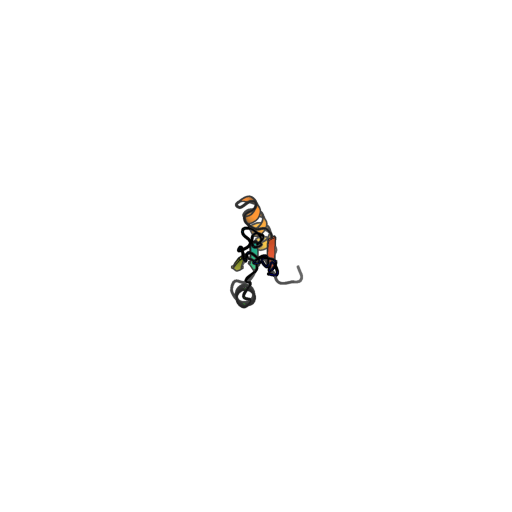8 ? 22.055 6.585 -7.150 1.00 59.78 88 PHE A C 1
ATOM 731 O O . PHE A 1 88 ? 22.842 6.679 -6.177 1.00 59.78 88 PHE A O 1
#

Foldseek 3Di:
DDDDDPPDDPDPDDDDPPQDDAAEEEEEELAQ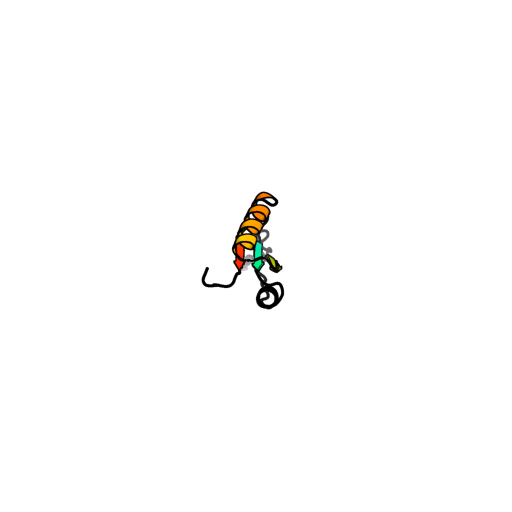PDVQVVVVVDDDPRHHYHYGYDVDAPVRSVVVVVVVCVVPPPPHPYYHYHHDPDDD

Radius of gyration: 23.84 Å; chains: 1; bounding box: 59×32×72 Å

Secondary structure (DSSP, 8-state):
------------PPP-S-SPPPEEEEEEESSSSHHHHHHHTS--SSEEEEEEE----HHHHHHHHHHHHHHSTTS-SEEEEE------

Organism: NCBI:txid82803

Sequence (88 aa):
MENRRREHKKKFERPVGTKRPEKTFLILCEGTKTEPNYFRSFRVISAQVEIVGTAMNTMSLVNHAREVVKDRPDEYDEIWLVFDKDSF

InterPro domains:
  IPR025591 RloB-like protein [PF13707] (25-86)

pLDDT: mean 86.91, std 14.16, range [41.5, 98.0]